Protein AF-A0A8T5UHA2-F1 (afdb_monomer)

Sequence (58 aa):
MCDNARKICPVFPGAKQMIHQSFEDPSSANGTKEETLEVYRKVRDQIKRWILENLNIF

Foldseek 3Di:
DAPVVVVVPDDDPPDPDDDGDDFDDLVPDDDDPVSSVVSVVVRVVVVVVCCVVPVVPD

pLDDT: mean 82.76, std 14.14, range [50.25, 96.62]

Secondary structure (DSSP, 8-state):
--TTHHHH----TT-S---------GGG--S-HHHHHHHHHHHHHHHHHHHHHHS---

Structure (mmCIF, N/CA/C/O backbone):
data_AF-A0A8T5UHA2-F1
#
_entry.id   AF-A0A8T5UHA2-F1
#
loop_
_atom_site.group_PDB
_atom_site.id
_atom_site.type_symbol
_atom_site.label_atom_id
_atom_site.label_alt_id
_atom_site.label_comp_id
_atom_site.label_asym_id
_atom_site.label_entity_id
_atom_site.label_seq_id
_atom_site.pdbx_PDB_ins_code
_atom_site.Cartn_x
_atom_site.Cartn_y
_atom_site.Cartn_z
_atom_site.occupancy
_atom_site.B_iso_or_equiv
_atom_site.auth_seq_id
_atom_site.auth_comp_id
_atom_site.auth_asym_id
_atom_site.auth_atom_id
_atom_site.pdbx_PDB_model_num
ATOM 1 N N . MET A 1 1 ? 2.993 -3.083 5.694 1.00 56.81 1 MET A N 1
ATOM 2 C CA . MET A 1 1 ? 3.795 -4.087 4.975 1.00 56.81 1 MET A CA 1
ATOM 3 C C . MET A 1 1 ? 4.521 -3.439 3.799 1.00 56.81 1 MET A C 1
ATOM 5 O O . MET A 1 1 ? 3.990 -3.481 2.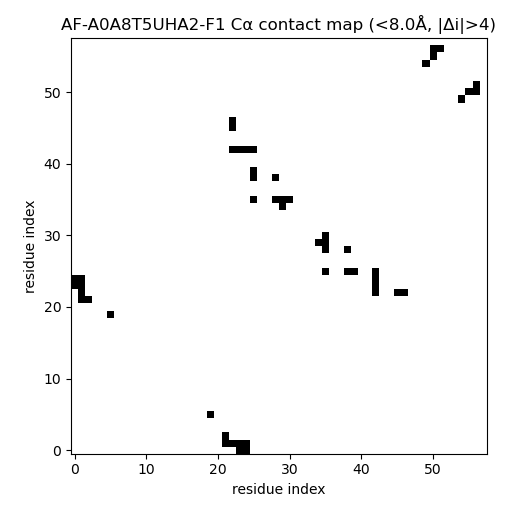704 1.00 56.81 1 MET A O 1
ATOM 9 N N . CYS A 1 2 ? 5.698 -2.823 3.980 1.00 55.91 2 CYS A N 1
ATOM 10 C CA . CYS A 1 2 ? 6.536 -2.401 2.837 1.00 55.91 2 CYS A CA 1
ATOM 11 C C . CYS A 1 2 ? 8.034 -2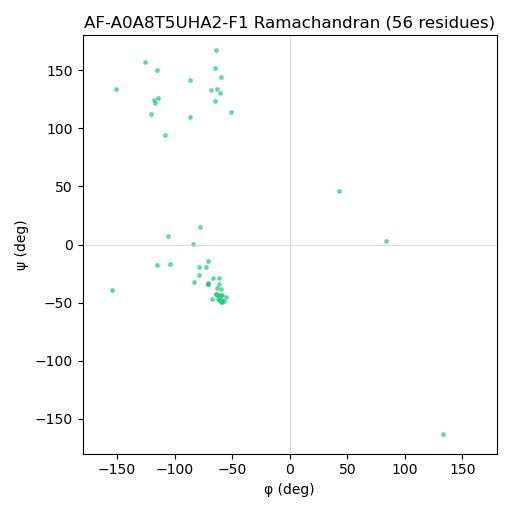.305 3.180 1.00 55.91 2 CYS A C 1
ATOM 13 O O . CYS A 1 2 ? 8.854 -2.806 2.414 1.00 55.91 2 CYS A O 1
ATOM 15 N N . ASP A 1 3 ? 8.415 -1.824 4.368 1.00 51.75 3 ASP A N 1
ATOM 16 C CA . ASP A 1 3 ? 9.848 -1.746 4.723 1.00 51.75 3 ASP A CA 1
ATOM 17 C C . ASP A 1 3 ? 10.518 -3.120 4.872 1.00 51.75 3 ASP A C 1
ATOM 19 O O . ASP A 1 3 ? 11.701 -3.287 4.571 1.00 51.75 3 ASP A O 1
ATOM 23 N N . ASN A 1 4 ? 9.748 -4.143 5.257 1.00 51.50 4 ASN A N 1
ATOM 24 C CA . ASN A 1 4 ? 10.244 -5.518 5.304 1.00 51.50 4 ASN A CA 1
ATOM 25 C C . ASN A 1 4 ? 10.288 -6.178 3.912 1.00 51.50 4 ASN A C 1
ATOM 27 O O . ASN A 1 4 ? 11.110 -7.058 3.675 1.00 51.50 4 ASN A O 1
ATOM 31 N N . ALA A 1 5 ? 9.444 -5.733 2.972 1.00 55.84 5 ALA A N 1
ATOM 32 C CA . ALA A 1 5 ? 9.365 -6.311 1.631 1.00 55.84 5 ALA A CA 1
ATOM 33 C C . ALA A 1 5 ? 10.603 -5.972 0.793 1.00 55.84 5 ALA A C 1
ATOM 35 O O . ALA A 1 5 ? 11.087 -6.821 0.053 1.00 55.84 5 ALA A O 1
ATOM 36 N N . ARG A 1 6 ? 11.192 -4.782 0.980 1.00 54.06 6 ARG A N 1
ATOM 37 C CA . ARG A 1 6 ? 12.431 -4.391 0.289 1.00 54.06 6 ARG A CA 1
ATOM 38 C C . ARG A 1 6 ? 13.621 -5.298 0.624 1.00 54.06 6 ARG A C 1
ATOM 40 O O . ARG A 1 6 ? 14.490 -5.483 -0.219 1.00 54.06 6 ARG A O 1
ATOM 47 N N . LYS A 1 7 ? 13.644 -5.887 1.827 1.00 53.59 7 LYS A N 1
ATOM 48 C CA . LYS A 1 7 ? 14.670 -6.856 2.258 1.00 53.59 7 LYS A CA 1
ATOM 49 C C . LYS A 1 7 ? 14.447 -8.265 1.693 1.00 53.59 7 LYS A C 1
ATOM 51 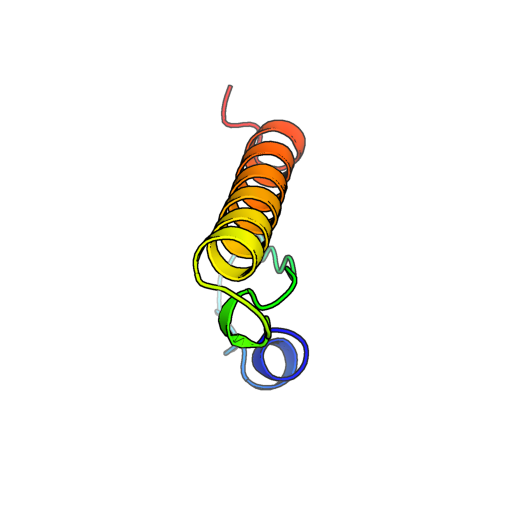O O . LYS A 1 7 ? 15.382 -9.056 1.685 1.00 53.59 7 LYS A O 1
ATOM 56 N N . ILE A 1 8 ? 13.228 -8.573 1.243 1.00 65.19 8 ILE A N 1
ATOM 57 C CA . ILE A 1 8 ? 12.819 -9.889 0.720 1.00 65.19 8 ILE A CA 1
ATOM 58 C C . ILE A 1 8 ? 12.721 -9.882 -0.811 1.00 65.19 8 ILE A C 1
ATOM 60 O O . ILE A 1 8 ? 12.709 -10.950 -1.416 1.00 65.19 8 ILE A O 1
ATOM 64 N N . CYS A 1 9 ? 12.655 -8.706 -1.448 1.00 68.38 9 CYS A N 1
ATOM 65 C CA . CYS A 1 9 ? 12.531 -8.596 -2.898 1.00 68.38 9 CYS A CA 1
ATOM 66 C C . CYS A 1 9 ? 13.610 -9.444 -3.596 1.00 68.38 9 CYS A C 1
A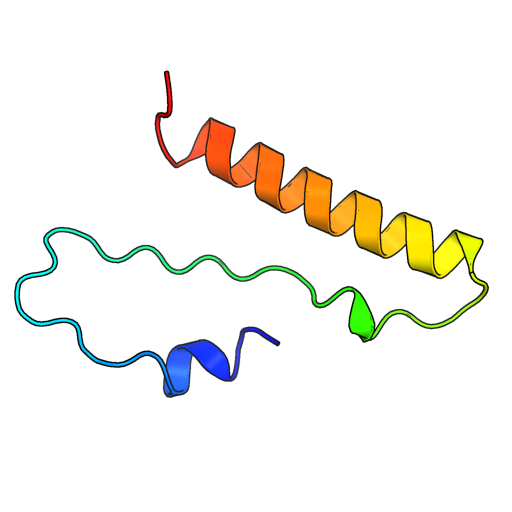TOM 68 O O . CYS A 1 9 ? 14.799 -9.136 -3.463 1.00 68.38 9 CYS A O 1
ATOM 70 N N . PRO A 1 10 ? 13.217 -10.504 -4.326 1.00 73.12 10 PRO A N 1
ATOM 71 C CA . PRO A 1 10 ? 14.178 -11.344 -5.013 1.00 73.12 10 PRO A CA 1
ATOM 72 C C . PRO A 1 10 ? 14.881 -10.536 -6.103 1.00 73.12 10 PRO A C 1
ATOM 74 O O . PRO A 1 10 ? 14.331 -9.584 -6.661 1.00 73.12 10 PRO A O 1
ATOM 77 N N . VAL A 1 11 ? 16.116 -10.920 -6.412 1.00 77.19 11 VAL A N 1
ATOM 78 C CA . VAL A 1 11 ? 16.812 -10.390 -7.585 1.00 77.19 11 VAL A CA 1
ATOM 79 C C . VAL A 1 11 ? 16.110 -10.937 -8.826 1.00 77.19 11 VAL A C 1
ATOM 81 O O . VAL A 1 11 ? 15.859 -12.138 -8.903 1.00 77.19 11 VAL A O 1
ATOM 84 N N . PHE A 1 12 ? 15.814 -10.068 -9.793 1.00 80.12 12 PHE A N 1
ATOM 85 C CA . PHE A 1 12 ? 15.223 -10.439 -11.080 1.00 80.12 12 PHE A CA 1
ATOM 86 C C . PHE A 1 12 ? 16.277 -10.292 -12.190 1.00 80.12 12 PHE A C 1
ATOM 88 O O . PHE A 1 12 ? 16.462 -9.189 -12.716 1.00 80.12 12 PHE A O 1
ATOM 95 N N . PRO A 1 13 ? 17.008 -11.366 -12.551 1.00 81.62 13 PRO A N 1
ATOM 96 C CA . PRO A 1 13 ? 18.023 -11.301 -13.596 1.00 81.62 13 PRO A CA 1
ATOM 97 C C . PRO A 1 13 ? 17.398 -10.892 -14.935 1.00 81.62 13 PRO A C 1
ATOM 99 O O . PRO A 1 13 ? 16.399 -11.465 -15.359 1.00 81.62 13 PRO A O 1
ATOM 102 N N . GLY A 1 14 ? 17.984 -9.897 -15.603 1.00 84.50 14 GLY A N 1
ATOM 103 C CA . GLY A 1 14 ? 17.506 -9.404 -16.901 1.00 84.50 14 GLY A CA 1
ATOM 104 C C . GLY A 1 14 ? 16.372 -8.372 -16.840 1.00 84.50 14 GLY A C 1
ATOM 105 O O . GLY A 1 14 ? 15.906 -7.929 -17.891 1.00 84.50 14 GLY A O 1
ATOM 106 N N . ALA A 1 15 ? 15.939 -7.942 -15.649 1.00 83.88 15 ALA A N 1
ATOM 107 C CA . ALA A 1 15 ? 14.993 -6.837 -15.527 1.00 83.88 15 ALA A CA 1
ATOM 108 C C . ALA A 1 15 ? 15.624 -5.522 -16.023 1.00 83.88 15 ALA A C 1
ATOM 110 O O . ALA A 1 15 ? 16.658 -5.090 -15.518 1.00 83.88 15 ALA A O 1
ATOM 111 N N . LYS A 1 16 ? 14.984 -4.863 -16.999 1.00 84.19 16 LYS A N 1
ATOM 112 C CA . LYS A 1 16 ? 15.435 -3.556 -17.519 1.00 84.19 16 LYS A CA 1
ATOM 113 C C . LYS A 1 16 ? 15.215 -2.420 -16.521 1.00 84.19 16 LYS A C 1
ATOM 115 O O . LYS A 1 16 ? 16.003 -1.484 -16.474 1.00 84.19 16 LYS A O 1
ATOM 120 N N . GLN A 1 17 ? 14.144 -2.505 -15.737 1.00 81.88 17 GLN A N 1
ATOM 121 C CA . GLN A 1 17 ? 13.813 -1.541 -14.699 1.00 81.88 17 GLN A CA 1
ATOM 122 C C . GLN A 1 17 ? 13.041 -2.249 -13.586 1.00 81.88 17 GLN A C 1
ATOM 124 O O . GLN A 1 17 ? 12.115 -3.013 -13.852 1.00 81.88 17 GLN A O 1
ATOM 129 N N . MET A 1 18 ? 13.427 -1.984 -12.341 1.00 82.50 18 MET A N 1
ATOM 130 C CA . MET A 1 18 ? 12.692 -2.400 -11.152 1.00 82.50 18 MET A CA 1
ATOM 131 C C . MET A 1 18 ? 12.187 -1.155 -10.438 1.00 82.50 18 MET A C 1
ATOM 133 O O . MET A 1 18 ? 12.971 -0.265 -10.117 1.00 82.50 18 MET A O 1
ATOM 137 N N . ILE A 1 19 ? 10.883 -1.101 -10.180 1.00 84.31 19 ILE A N 1
ATOM 138 C CA . ILE A 1 19 ? 10.256 0.005 -9.461 1.00 84.31 19 ILE A CA 1
ATOM 139 C C . ILE A 1 19 ? 9.662 -0.560 -8.177 1.00 84.31 19 ILE A C 1
ATOM 141 O O . ILE A 1 19 ? 8.846 -1.478 -8.211 1.00 84.31 19 ILE A O 1
ATOM 145 N N . HIS A 1 20 ? 10.100 -0.023 -7.044 1.00 84.75 20 HIS A N 1
ATOM 146 C CA . HIS A 1 20 ? 9.575 -0.361 -5.730 1.00 84.75 20 HIS A CA 1
ATOM 147 C C . HIS A 1 20 ? 9.024 0.911 -5.101 1.00 84.75 20 HIS A C 1
ATOM 149 O O . HIS A 1 20 ? 9.792 1.814 -4.773 1.00 84.75 20 HIS A O 1
ATOM 155 N N . GLN A 1 21 ? 7.705 0.963 -4.941 1.00 87.12 21 GLN A N 1
ATOM 156 C CA . GLN A 1 21 ? 7.018 2.049 -4.262 1.00 87.12 21 GLN A CA 1
ATOM 157 C C . GLN A 1 21 ? 6.305 1.501 -3.033 1.00 87.12 21 GLN A C 1
ATOM 159 O O . GLN A 1 21 ? 5.481 0.591 -3.139 1.00 87.12 21 GLN A O 1
ATOM 164 N N . SER A 1 22 ? 6.617 2.082 -1.879 1.00 86.75 22 SER A N 1
ATOM 165 C CA . SER A 1 22 ? 5.965 1.752 -0.617 1.00 86.75 22 SER A CA 1
ATOM 166 C C . SER A 1 22 ? 4.695 2.574 -0.433 1.00 86.75 22 SER A C 1
ATOM 168 O O . SER A 1 22 ? 4.671 3.771 -0.727 1.00 86.75 22 SER A O 1
ATOM 170 N N . PHE A 1 23 ? 3.669 1.938 0.123 1.00 88.94 23 PHE A N 1
ATOM 171 C CA . PHE A 1 23 ? 2.456 2.598 0.592 1.00 88.94 23 PHE A CA 1
ATOM 172 C C . PHE A 1 23 ? 2.201 2.229 2.051 1.00 88.94 23 PHE A C 1
ATOM 174 O O . PHE A 1 23 ? 2.687 1.206 2.547 1.00 88.94 23 PHE A O 1
ATOM 181 N N . GLU A 1 24 ? 1.452 3.085 2.739 1.00 86.88 24 GLU A N 1
ATOM 182 C CA . GLU A 1 24 ? 0.964 2.792 4.083 1.00 86.88 24 GLU A CA 1
ATOM 183 C C . GLU A 1 24 ? 0.098 1.525 4.062 1.00 86.88 24 GLU A C 1
ATOM 185 O O . GLU A 1 24 ? -0.606 1.254 3.090 1.00 86.88 24 GLU A O 1
ATOM 190 N N . ASP A 1 25 ? 0.175 0.726 5.126 1.00 87.06 25 ASP A N 1
ATOM 191 C CA . ASP A 1 25 ? -0.607 -0.500 5.249 1.00 87.06 25 ASP A CA 1
ATOM 192 C C . ASP A 1 25 ? -1.984 -0.193 5.843 1.00 87.06 25 ASP A C 1
ATOM 194 O O . ASP A 1 25 ? -2.081 0.106 7.037 1.00 87.06 25 ASP A O 1
ATOM 198 N N . PRO A 1 26 ? -3.070 -0.282 5.061 1.00 88.56 26 PRO A N 1
ATOM 199 C CA . PRO A 1 26 ? -4.386 0.049 5.579 1.00 88.56 26 PRO A CA 1
ATOM 200 C C . PRO A 1 26 ? -4.896 -1.004 6.577 1.00 88.56 26 PRO A C 1
ATOM 202 O O . PRO A 1 26 ? -5.835 -0.727 7.317 1.00 88.56 26 PRO A O 1
ATOM 205 N N . SER A 1 27 ? -4.279 -2.193 6.649 1.00 86.56 2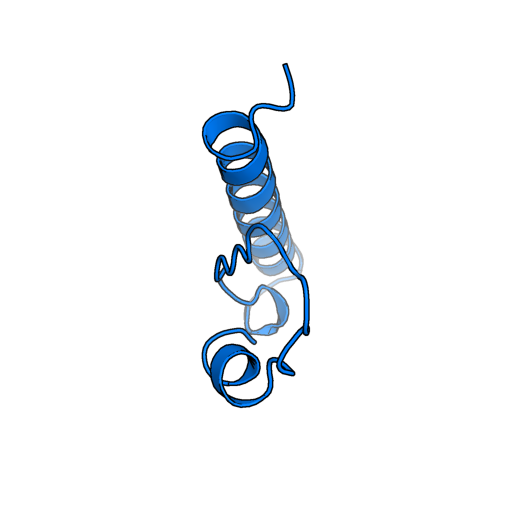7 SER A N 1
ATOM 206 C CA . 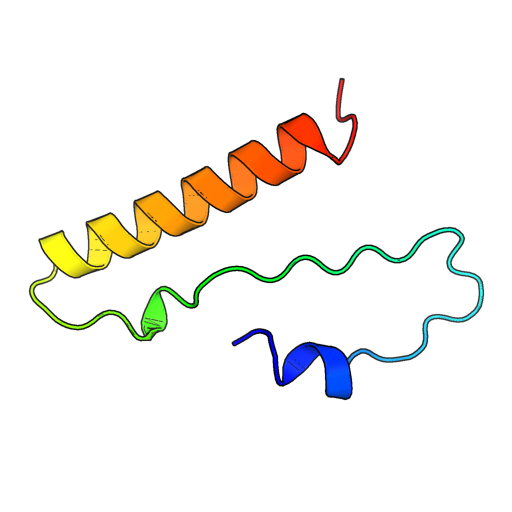SER A 1 27 ? -4.673 -3.242 7.602 1.00 86.56 27 SER A CA 1
ATOM 207 C C . SER A 1 27 ? -4.290 -2.931 9.050 1.00 86.56 27 SER A C 1
ATOM 209 O O . SER A 1 27 ? -4.891 -3.486 9.964 1.00 86.56 27 SER A O 1
ATOM 211 N N . SER A 1 28 ? -3.341 -2.014 9.268 1.00 85.69 28 SER A N 1
ATOM 212 C CA . SER A 1 28 ? -3.002 -1.516 10.607 1.00 85.69 28 SER A CA 1
ATOM 213 C C . SER A 1 28 ? -3.910 -0.384 11.101 1.00 85.69 28 SER A C 1
ATOM 215 O O . SER A 1 28 ? -3.702 0.118 12.206 1.00 85.69 28 SER A O 1
ATOM 217 N N . ALA A 1 29 ? -4.898 0.037 10.303 1.00 88.38 29 ALA A N 1
ATOM 218 C CA . ALA A 1 29 ? -5.872 1.034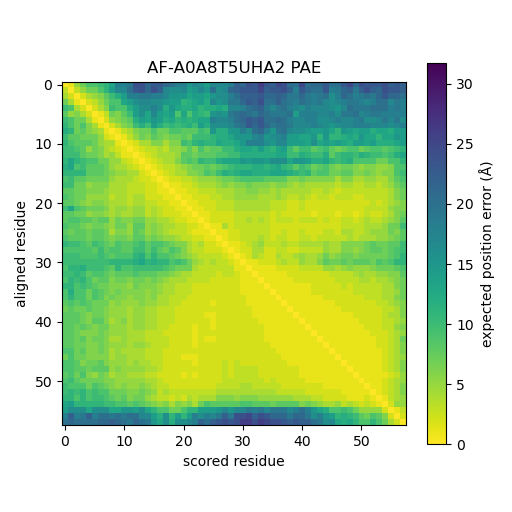 10.726 1.00 88.38 29 ALA A CA 1
ATOM 219 C C . ALA A 1 29 ? -6.709 0.510 11.903 1.00 88.38 29 ALA A C 1
ATOM 221 O O . ALA A 1 29 ? -7.201 -0.616 11.878 1.00 88.38 29 ALA A O 1
ATOM 222 N N . ASN A 1 30 ? -6.880 1.349 12.923 1.00 88.19 30 ASN A N 1
ATOM 223 C CA . ASN A 1 30 ? -7.725 1.074 14.080 1.00 88.19 30 ASN A CA 1
ATOM 224 C C . ASN A 1 30 ? -8.889 2.066 14.095 1.00 88.19 30 ASN A C 1
ATOM 226 O O . ASN A 1 30 ? -8.727 3.204 13.658 1.00 88.19 30 ASN A O 1
ATOM 230 N N . GLY A 1 31 ? -10.030 1.650 14.638 1.00 91.25 31 GLY A N 1
ATOM 231 C CA . GLY A 1 31 ? -11.217 2.491 14.759 1.00 91.25 31 GLY A CA 1
ATOM 232 C C . GLY A 1 31 ? -12.476 1.773 14.296 1.00 91.25 31 GLY A C 1
ATOM 233 O O . GLY A 1 31 ? -12.524 0.548 14.174 1.00 91.25 31 GLY A O 1
ATOM 234 N N . THR A 1 32 ? -13.513 2.557 14.044 1.00 95.00 32 THR A N 1
ATOM 235 C CA . THR A 1 32 ? -14.772 2.108 13.457 1.00 95.00 32 THR A CA 1
ATOM 236 C C . THR A 1 32 ? -14.572 1.581 12.036 1.00 95.00 32 THR A C 1
ATOM 238 O O . THR A 1 32 ? -13.532 1.764 11.391 1.00 95.00 32 THR A O 1
ATOM 241 N N . LYS A 1 33 ? -15.601 0.908 11.517 1.00 92.50 33 LYS A N 1
ATOM 242 C CA . LYS A 1 33 ? -15.599 0.403 10.143 1.00 92.50 33 LYS A CA 1
ATOM 243 C C . LYS A 1 33 ? -15.445 1.545 9.138 1.00 92.50 33 LYS A C 1
ATOM 245 O O . LYS A 1 33 ? -14.754 1.383 8.136 1.00 92.50 33 LYS A O 1
ATOM 250 N N . GLU A 1 34 ? -16.073 2.681 9.412 1.00 94.75 34 GLU A N 1
ATOM 251 C CA . GLU A 1 34 ? -16.052 3.879 8.581 1.00 94.75 34 GLU A CA 1
ATOM 252 C C . GLU A 1 34 ? -14.658 4.518 8.562 1.00 94.75 34 GLU A C 1
ATOM 254 O O . GLU A 1 34 ? -14.131 4.765 7.477 1.00 94.75 34 GLU A O 1
ATOM 259 N N . GLU A 1 35 ? -14.027 4.685 9.728 1.00 92.69 35 GLU A N 1
ATOM 260 C CA . GLU A 1 35 ? -12.651 5.196 9.847 1.00 92.69 35 GLU A CA 1
ATOM 261 C C . GLU A 1 35 ? -11.652 4.263 9.153 1.00 92.69 35 GLU A C 1
ATOM 263 O O . GLU A 1 35 ? -10.804 4.702 8.375 1.00 92.69 35 GLU A O 1
ATOM 268 N N . THR A 1 36 ? -11.804 2.951 9.352 1.00 93.38 36 THR A N 1
ATOM 269 C CA . THR A 1 36 ? -10.992 1.947 8.655 1.00 93.38 36 THR A CA 1
ATOM 270 C C . THR A 1 36 ? -11.170 2.076 7.141 1.00 93.38 36 THR A C 1
ATOM 272 O O . THR A 1 36 ? -10.193 2.169 6.399 1.00 93.38 36 THR A O 1
ATOM 275 N N . LEU A 1 37 ? -12.412 2.140 6.653 1.00 95.31 37 LEU A N 1
ATOM 276 C CA . LEU A 1 37 ? -12.710 2.247 5.225 1.00 95.31 37 LEU A CA 1
ATOM 277 C C . LEU A 1 37 ? -12.132 3.524 4.599 1.00 95.31 37 LEU A C 1
ATOM 279 O O . LEU A 1 37 ? -11.713 3.502 3.438 1.00 95.31 37 LEU A O 1
ATOM 283 N N . GLU A 1 38 ? -12.092 4.624 5.345 1.00 96.06 38 GLU A N 1
ATOM 284 C CA . GLU A 1 38 ? -11.467 5.868 4.905 1.00 96.06 38 GLU A CA 1
ATOM 285 C C . GLU A 1 38 ? -9.956 5.705 4.700 1.00 96.06 38 GLU A C 1
ATOM 287 O O . GLU A 1 38 ? -9.439 6.104 3.651 1.00 96.06 38 GLU A O 1
ATOM 292 N N . VAL A 1 39 ? -9.260 5.016 5.612 1.00 94.88 39 VAL A N 1
ATOM 293 C CA . VAL A 1 39 ? -7.830 4.700 5.448 1.00 94.88 39 VAL A CA 1
ATOM 294 C C . VAL A 1 39 ? -7.592 3.849 4.197 1.00 94.88 39 VAL A C 1
ATOM 296 O O . VAL A 1 39 ? -6.717 4.167 3.388 1.00 94.88 39 VAL A O 1
ATOM 299 N N . TYR A 1 40 ? -8.414 2.822 3.961 1.00 94.94 40 TYR A N 1
ATOM 300 C CA . TYR A 1 40 ? -8.321 2.006 2.742 1.00 94.94 40 TYR A CA 1
ATOM 301 C C . TYR A 1 40 ? -8.506 2.838 1.466 1.00 94.94 40 TYR A C 1
ATOM 303 O O . TYR A 1 40 ? -7.758 2.676 0.498 1.00 94.94 40 TYR A O 1
ATOM 311 N N . ARG A 1 41 ? -9.490 3.745 1.447 1.00 96.62 41 ARG A N 1
ATOM 312 C CA . ARG A 1 41 ? -9.737 4.636 0.300 1.00 96.62 41 ARG A CA 1
ATOM 313 C C . ARG A 1 41 ? -8.563 5.579 0.063 1.00 96.62 41 ARG A C 1
ATOM 315 O O . ARG A 1 41 ? -8.144 5.732 -1.082 1.00 96.62 41 ARG A O 1
ATOM 322 N N . LYS A 1 42 ? -7.992 6.141 1.129 1.00 95.81 42 LYS A N 1
ATOM 323 C CA . LYS A 1 42 ? -6.813 7.010 1.061 1.00 95.81 42 LYS A CA 1
ATOM 324 C C . LYS A 1 42 ? -5.617 6.286 0.439 1.00 95.81 42 LYS A C 1
ATOM 326 O O . LYS A 1 42 ? -5.023 6.811 -0.500 1.00 95.81 42 LYS A O 1
ATOM 331 N N . VAL A 1 43 ? -5.298 5.074 0.902 1.00 95.25 43 VAL A N 1
ATOM 332 C CA . VAL A 1 43 ? -4.187 4.279 0.347 1.00 95.25 43 VAL A CA 1
ATOM 333 C C . VAL A 1 43 ? -4.441 3.919 -1.120 1.00 95.25 43 VAL A C 1
ATOM 335 O O . VAL A 1 43 ? -3.557 4.084 -1.960 1.00 95.25 43 VAL A O 1
ATOM 338 N N . ARG A 1 44 ? -5.666 3.507 -1.476 1.00 95.44 44 ARG A N 1
ATOM 339 C CA . ARG A 1 44 ? -6.054 3.255 -2.876 1.00 95.44 44 ARG A CA 1
ATOM 340 C C . ARG A 1 44 ? -5.812 4.481 -3.761 1.00 95.44 44 ARG A C 1
ATOM 342 O O . ARG A 1 44 ? -5.283 4.349 -4.864 1.00 95.44 44 ARG A O 1
ATOM 349 N N . ASP A 1 45 ? -6.204 5.663 -3.298 1.00 96.50 45 ASP A N 1
ATOM 350 C CA . ASP A 1 45 ? -6.084 6.895 -4.079 1.00 96.50 45 ASP A CA 1
ATOM 351 C C . ASP A 1 45 ? -4.622 7.343 -4.220 1.00 96.50 45 ASP A C 1
ATOM 353 O O . ASP A 1 45 ? -4.238 7.843 -5.279 1.00 96.50 45 ASP A O 1
ATOM 357 N N . GLN A 1 46 ? -3.784 7.087 -3.209 1.00 94.94 46 GLN A N 1
ATOM 358 C CA . GLN A 1 46 ? -2.330 7.256 -3.303 1.00 94.94 46 GLN A CA 1
ATOM 359 C C . GLN A 1 46 ? -1.719 6.337 -4.368 1.00 94.94 46 GLN A C 1
ATOM 361 O O . GLN A 1 46 ? -0.954 6.814 -5.205 1.00 94.94 46 GLN A O 1
ATOM 366 N N . ILE A 1 47 ? -2.093 5.051 -4.387 1.00 94.06 47 ILE A N 1
ATOM 367 C CA . ILE A 1 47 ? -1.633 4.091 -5.406 1.00 94.06 47 ILE A CA 1
ATOM 368 C C . ILE A 1 47 ? -2.050 4.560 -6.800 1.00 94.06 47 ILE A C 1
ATOM 370 O O . ILE A 1 47 ? -1.218 4.634 -7.704 1.00 94.06 47 ILE A O 1
ATOM 374 N N . LYS A 1 48 ? -3.326 4.931 -6.972 1.00 94.31 48 LYS A N 1
ATOM 375 C CA . LYS A 1 48 ? -3.851 5.419 -8.253 1.00 94.31 48 LYS A CA 1
ATOM 376 C C . LYS A 1 48 ? -3.065 6.630 -8.750 1.00 94.31 48 LYS A C 1
ATOM 378 O O . LYS A 1 48 ? -2.664 6.654 -9.909 1.00 94.31 48 LYS A O 1
ATOM 383 N N . ARG A 1 49 ? -2.846 7.624 -7.886 1.00 94.50 49 ARG A N 1
ATOM 384 C CA . ARG A 1 49 ? -2.105 8.838 -8.240 1.00 94.50 49 ARG A CA 1
ATOM 385 C C . ARG A 1 49 ? -0.672 8.516 -8.647 1.00 94.50 49 ARG A C 1
ATOM 387 O O . ARG A 1 49 ? -0.236 8.949 -9.705 1.00 94.50 49 ARG A O 1
ATOM 394 N N . TRP A 1 50 ? 0.014 7.696 -7.855 1.00 94.06 50 TRP A N 1
ATOM 395 C CA . TRP A 1 50 ? 1.388 7.311 -8.146 1.00 94.06 50 TRP A CA 1
ATOM 396 C C . TRP A 1 50 ? 1.511 6.604 -9.501 1.00 94.06 50 TRP A C 1
ATOM 398 O O . TRP A 1 50 ? 2.392 6.950 -10.281 1.00 94.06 50 TRP A O 1
ATOM 408 N N . ILE A 1 51 ? 0.600 5.678 -9.823 1.00 92.06 51 ILE A N 1
ATOM 409 C CA . ILE 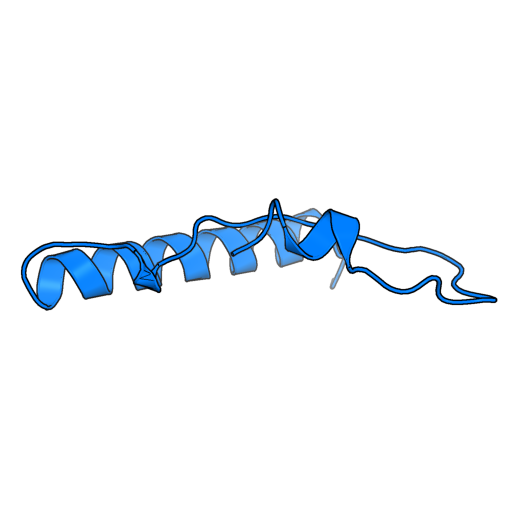A 1 51 ? 0.572 5.000 -11.128 1.00 92.06 51 ILE A CA 1
ATOM 410 C C . ILE A 1 51 ? 0.408 6.013 -12.270 1.00 92.06 51 ILE A C 1
ATOM 412 O O . ILE A 1 51 ? 1.154 5.955 -13.245 1.00 92.06 51 ILE A O 1
ATOM 416 N N . LEU A 1 52 ? -0.547 6.940 -12.145 1.00 92.19 52 LEU A N 1
ATOM 417 C CA . LEU A 1 52 ? -0.819 7.943 -13.179 1.00 92.19 52 LEU A CA 1
ATOM 418 C C . LEU A 1 52 ? 0.372 8.879 -13.413 1.00 92.19 52 LEU A C 1
ATOM 420 O O . LEU A 1 52 ? 0.638 9.244 -14.551 1.00 92.19 52 LEU A O 1
ATOM 424 N N . GLU A 1 53 ? 1.088 9.245 -12.353 1.00 91.12 53 GLU A N 1
ATOM 425 C CA . GLU A 1 53 ? 2.215 10.179 -12.423 1.00 91.12 53 GLU A CA 1
ATOM 426 C C . GLU A 1 53 ? 3.536 9.511 -12.832 1.00 91.12 53 GLU A C 1
ATOM 428 O O . GLU A 1 53 ? 4.371 10.154 -13.460 1.00 91.12 53 GLU A O 1
ATOM 433 N N . ASN A 1 54 ? 3.753 8.241 -12.470 1.00 88.44 54 ASN A N 1
ATOM 434 C CA . ASN A 1 54 ? 5.085 7.619 -12.530 1.00 88.44 54 ASN A CA 1
ATOM 435 C C . ASN A 1 54 ? 5.198 6.464 -13.529 1.00 88.44 54 ASN A C 1
ATOM 437 O O . ASN A 1 54 ? 6.315 6.082 -13.873 1.00 88.44 54 ASN A O 1
ATOM 441 N N . LEU A 1 55 ? 4.083 5.880 -13.982 1.00 82.94 55 LEU A N 1
ATOM 442 C CA . LEU A 1 55 ? 4.110 4.727 -14.892 1.00 82.94 55 LEU A CA 1
ATOM 443 C C . LEU A 1 55 ? 3.728 5.050 -16.337 1.00 82.94 55 LEU A C 1
ATOM 445 O O . LEU A 1 55 ? 3.636 4.123 -17.134 1.00 82.94 55 LEU A O 1
ATOM 449 N N . ASN A 1 56 ? 3.558 6.331 -16.686 1.00 65.50 56 ASN A N 1
ATOM 450 C CA . ASN A 1 56 ? 3.334 6.797 -18.060 1.00 65.50 56 ASN A CA 1
ATOM 451 C C . ASN A 1 56 ? 2.334 5.909 -18.836 1.00 65.50 56 ASN A C 1
ATOM 453 O O . ASN A 1 56 ? 2.586 5.488 -19.961 1.00 65.50 56 ASN A O 1
ATO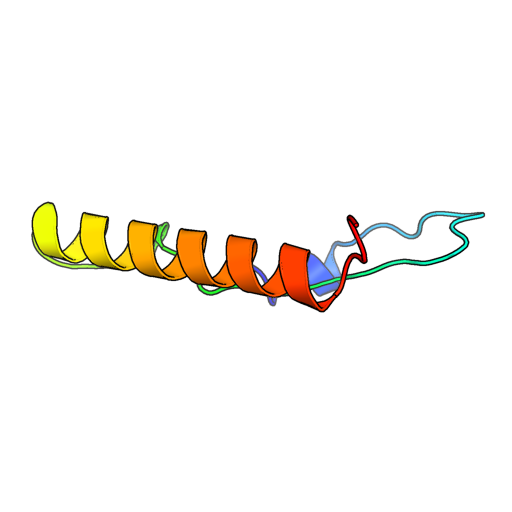M 457 N N . ILE A 1 57 ? 1.206 5.569 -18.197 1.00 60.25 57 ILE A N 1
ATOM 458 C CA . ILE A 1 57 ? 0.166 4.693 -18.775 1.00 60.25 57 ILE A CA 1
ATOM 459 C C . ILE A 1 57 ? -0.713 5.464 -19.795 1.00 60.25 57 ILE A C 1
ATOM 461 O O . ILE A 1 57 ? -1.762 4.987 -20.217 1.00 60.25 57 ILE A O 1
ATOM 465 N N . PHE A 1 58 ? -0.260 6.639 -20.242 1.00 50.25 58 PHE A N 1
ATOM 466 C CA . PHE A 1 58 ? -0.791 7.403 -21.370 1.00 50.25 58 PHE A CA 1
ATOM 467 C C . PHE A 1 58 ? 0.363 7.969 -22.199 1.00 50.25 58 PHE A C 1
ATOM 469 O O . PHE A 1 58 ? 1.348 8.441 -21.581 1.00 50.25 58 PHE A O 1
#

Solvent-accessible surface area (backbone atoms only — not comparable to full-atom values): 3827 Å² total; per-residue (Å²): 116,36,83,67,48,71,78,63,60,73,86,66,89,88,62,90,74,86,86,86,83,78,61,80,49,49,84,76,55,73,76,53,73,65,58,29,50,50,46,44,51,52,47,52,52,50,52,53,49,48,45,65,75,71,60,64,85,115

Radius of gyration: 14.6 Å; Cα contacts (8 Å, |Δi|>4): 26; chains: 1; bounding box: 34×22×36 Å

Mean predicted aligned error: 6.93 Å